Protein AF-A0A314ZZ54-F1 (afdb_monomer_lite)

pLDDT: mean 89.17, std 9.45, range [45.16, 98.44]

Structure (mmCIF, N/CA/C/O backbone):
data_AF-A0A314ZZ54-F1
#
_entry.id   AF-A0A314ZZ54-F1
#
loop_
_atom_site.group_PDB
_atom_site.id
_atom_site.type_symbol
_atom_site.label_atom_id
_atom_site.label_alt_id
_atom_site.label_comp_id
_atom_site.label_asym_id
_atom_site.label_entity_id
_atom_site.label_seq_id
_atom_site.pdbx_PDB_ins_code
_atom_site.Cartn_x
_atom_site.Cartn_y
_atom_site.Cartn_z
_atom_site.occupancy
_atom_site.B_iso_or_equiv
_atom_site.auth_seq_id
_atom_site.auth_comp_id
_atom_site.auth_asym_id
_atom_site.auth_atom_id
_atom_site.pdbx_PDB_model_num
ATOM 1 N N . MET A 1 1 ? 3.316 25.505 -20.211 1.00 45.16 1 MET A N 1
ATOM 2 C CA . MET A 1 1 ? 3.074 25.703 -18.764 1.00 45.16 1 MET A CA 1
ATOM 3 C C . MET A 1 1 ? 4.401 26.075 -18.128 1.00 45.16 1 MET A C 1
ATOM 5 O O . MET A 1 1 ? 5.350 25.327 -18.315 1.00 45.16 1 MET A O 1
ATOM 9 N N . ASN A 1 2 ? 4.503 27.228 -17.459 1.00 52.69 2 ASN A N 1
ATOM 10 C CA . ASN A 1 2 ? 5.737 27.593 -16.755 1.00 52.69 2 ASN A CA 1
ATOM 11 C C . ASN A 1 2 ? 5.942 26.647 -15.561 1.00 52.69 2 ASN A C 1
ATOM 13 O O . ASN A 1 2 ? 4.984 26.438 -14.810 1.00 52.69 2 ASN A O 1
ATOM 17 N N . PRO A 1 3 ? 7.141 26.066 -15.374 1.00 64.75 3 PRO A N 1
ATOM 18 C CA . PRO A 1 3 ? 7.405 25.214 -14.225 1.00 64.75 3 PRO A CA 1
ATOM 19 C C . PRO A 1 3 ? 7.271 26.049 -12.951 1.00 64.75 3 PRO A C 1
ATOM 21 O O . PRO A 1 3 ? 7.907 27.094 -12.805 1.00 64.75 3 PRO A O 1
ATOM 24 N N . LYS A 1 4 ? 6.405 25.608 -12.035 1.00 80.44 4 LYS A N 1
ATOM 25 C CA . LYS A 1 4 ? 6.259 26.235 -10.722 1.00 80.44 4 LYS A CA 1
ATOM 26 C C . LYS A 1 4 ? 7.568 26.033 -9.960 1.00 80.44 4 LYS A C 1
ATOM 28 O O . LYS A 1 4 ? 7.955 24.901 -9.693 1.00 80.44 4 LYS A O 1
ATOM 33 N N . ILE A 1 5 ? 8.240 27.131 -9.631 1.00 90.94 5 ILE A N 1
ATOM 34 C CA . ILE A 1 5 ? 9.466 27.112 -8.834 1.00 90.94 5 ILE A CA 1
ATOM 35 C C . ILE A 1 5 ? 9.080 26.970 -7.356 1.00 90.94 5 ILE A C 1
ATOM 37 O O . ILE A 1 5 ? 8.255 27.737 -6.855 1.00 90.94 5 ILE A O 1
ATOM 41 N N . ASN A 1 6 ? 9.650 25.983 -6.668 1.00 93.94 6 ASN A N 1
ATOM 42 C CA . ASN A 1 6 ? 9.449 25.749 -5.238 1.00 93.94 6 ASN A CA 1
ATOM 43 C C . ASN A 1 6 ? 10.484 26.508 -4.378 1.00 93.94 6 ASN A C 1
ATOM 45 O O . ASN A 1 6 ? 11.361 27.219 -4.878 1.00 93.94 6 ASN A O 1
ATOM 49 N N . ARG A 1 7 ? 10.373 26.371 -3.052 1.00 95.19 7 ARG A N 1
ATOM 50 C CA . ARG A 1 7 ? 11.155 27.142 -2.067 1.00 95.19 7 ARG A CA 1
ATOM 51 C C . ARG A 1 7 ? 12.658 26.870 -2.136 1.00 95.19 7 ARG A C 1
ATOM 53 O O . ARG A 1 7 ? 13.437 27.754 -1.789 1.00 95.19 7 ARG A O 1
ATOM 60 N N . LEU A 1 8 ? 13.071 25.712 -2.660 1.00 96.25 8 LEU A N 1
ATOM 61 C CA . LEU A 1 8 ? 14.483 25.336 -2.765 1.00 96.25 8 LEU A CA 1
ATOM 62 C C . LEU A 1 8 ? 15.292 26.247 -3.701 1.00 96.25 8 LEU A C 1
ATOM 64 O O . LEU A 1 8 ? 16.517 26.239 -3.645 1.00 96.25 8 LEU A O 1
ATOM 68 N N . ALA A 1 9 ? 14.644 27.064 -4.540 1.00 94.88 9 ALA A N 1
ATOM 69 C CA . ALA A 1 9 ? 15.335 28.055 -5.371 1.00 94.88 9 ALA A CA 1
ATOM 70 C C . ALA A 1 9 ? 16.137 29.089 -4.560 1.00 94.88 9 ALA A C 1
ATOM 72 O O . ALA A 1 9 ? 17.078 29.676 -5.092 1.00 94.88 9 ALA A O 1
ATOM 73 N N . ARG A 1 10 ? 15.762 29.316 -3.294 1.00 94.44 10 ARG A N 1
ATOM 74 C CA . ARG A 1 10 ? 16.404 30.286 -2.391 1.00 94.44 10 ARG A CA 1
ATOM 75 C C . ARG A 1 10 ? 17.535 29.685 -1.554 1.00 94.44 10 ARG A C 1
ATOM 77 O O . ARG A 1 10 ? 18.193 30.415 -0.824 1.00 94.44 10 ARG A O 1
ATOM 84 N N . GLU A 1 11 ? 17.761 28.380 -1.657 1.00 96.25 11 GLU A N 1
ATOM 85 C CA . GLU A 1 11 ? 18.795 27.692 -0.890 1.00 96.25 11 GLU A CA 1
ATOM 86 C C . GLU A 1 11 ? 20.191 27.936 -1.468 1.00 96.25 11 GLU A C 1
ATOM 88 O O . GLU A 1 11 ? 20.391 27.991 -2.683 1.00 96.25 11 GLU A O 1
ATOM 93 N N . ASN A 1 12 ? 21.193 28.000 -0.592 1.00 95.00 12 ASN A N 1
ATOM 94 C CA . ASN A 1 12 ? 22.589 28.150 -1.015 1.00 95.00 12 ASN A CA 1
ATOM 95 C C . ASN A 1 12 ? 23.138 26.866 -1.660 1.00 95.00 12 ASN A C 1
ATOM 97 O O . ASN A 1 12 ? 24.009 26.916 -2.532 1.00 95.00 12 ASN A O 1
ATOM 101 N N . SER A 1 13 ? 22.612 25.706 -1.254 1.00 94.75 13 SER A N 1
ATOM 102 C CA . SER A 1 13 ? 23.057 24.402 -1.741 1.00 94.75 13 SER A CA 1
ATOM 103 C C . SER A 1 13 ? 22.756 24.225 -3.238 1.00 94.75 13 SER A C 1
ATOM 105 O O . SER A 1 13 ? 21.587 24.260 -3.638 1.00 94.75 13 SER A O 1
ATOM 107 N N . PRO A 1 14 ? 23.772 23.969 -4.088 1.00 91.75 14 PRO A N 1
ATOM 108 C CA . PRO A 1 14 ? 23.554 23.650 -5.500 1.00 91.75 14 PRO A CA 1
ATOM 109 C C . PRO A 1 14 ? 22.665 22.416 -5.695 1.00 91.75 14 PRO A C 1
ATOM 111 O O . PRO A 1 14 ? 21.830 22.401 -6.595 1.00 91.75 14 PRO A O 1
ATOM 114 N N . TYR A 1 15 ? 22.801 21.420 -4.812 1.00 91.56 15 TYR A N 1
ATOM 115 C CA . TYR A 1 15 ? 21.974 20.213 -4.825 1.00 91.56 15 TYR A CA 1
ATOM 116 C C . TYR A 1 15 ? 20.492 20.547 -4.618 1.00 91.56 15 TYR A C 1
ATOM 118 O O . TYR A 1 15 ? 19.650 20.123 -5.400 1.00 91.56 15 TYR A O 1
ATOM 126 N N . LEU A 1 16 ? 20.162 21.374 -3.620 1.00 94.06 16 LEU A N 1
ATOM 127 C CA . LEU A 1 16 ? 18.769 21.755 -3.360 1.00 94.06 16 LEU A CA 1
ATOM 128 C C . LEU A 1 16 ? 18.185 22.584 -4.512 1.00 94.06 16 LEU A C 1
ATOM 130 O O . LEU A 1 16 ? 17.070 22.314 -4.961 1.00 94.06 16 LEU A O 1
ATOM 134 N N . ARG A 1 17 ? 18.958 23.528 -5.065 1.00 93.81 17 ARG A N 1
ATOM 135 C CA . ARG A 1 17 ? 18.514 24.348 -6.205 1.00 93.81 17 ARG A CA 1
ATOM 136 C C . ARG A 1 17 ? 18.223 23.528 -7.459 1.00 93.81 17 ARG A C 1
ATOM 138 O O . ARG A 1 17 ? 17.294 23.873 -8.189 1.00 93.81 17 ARG A O 1
ATOM 145 N N . GLN A 1 18 ? 18.942 22.428 -7.687 1.00 90.56 18 GLN A N 1
ATOM 146 C CA . GLN A 1 18 ? 18.674 21.511 -8.802 1.00 90.56 18 GLN A CA 1
ATOM 147 C C . GLN A 1 18 ? 17.249 20.926 -8.750 1.00 90.56 18 GLN A C 1
ATOM 149 O O . GLN A 1 18 ? 16.672 20.624 -9.791 1.00 90.56 18 GLN A O 1
ATOM 154 N N . HIS A 1 19 ? 16.649 20.823 -7.561 1.00 91.94 19 HIS A N 1
ATOM 155 C CA . HIS A 1 19 ? 15.286 20.325 -7.355 1.00 91.94 19 HIS A CA 1
ATOM 156 C C . HIS A 1 19 ? 14.221 21.435 -7.306 1.00 91.94 19 HIS A C 1
ATOM 158 O O . HIS A 1 19 ? 13.048 21.151 -7.051 1.00 91.94 19 HIS A O 1
ATOM 164 N N . SER A 1 20 ? 14.590 22.695 -7.555 1.00 93.81 20 SER A N 1
ATOM 165 C CA . SER A 1 20 ? 13.683 23.845 -7.416 1.00 93.81 20 SER A CA 1
ATOM 166 C C . SER A 1 20 ? 12.540 23.887 -8.432 1.00 93.81 20 SER A C 1
ATOM 168 O O . SER A 1 20 ? 11.515 24.509 -8.174 1.00 93.81 20 SER A O 1
ATOM 170 N N . THR A 1 21 ? 12.682 23.212 -9.571 1.00 93.06 21 THR A N 1
ATOM 171 C CA . THR A 1 21 ? 11.664 23.132 -10.632 1.00 93.06 21 THR A CA 1
ATOM 172 C C . THR A 1 21 ? 10.889 21.815 -10.618 1.00 93.06 21 THR A C 1
ATOM 174 O O . THR A 1 21 ? 10.025 21.598 -11.471 1.00 93.06 21 THR A O 1
ATOM 177 N N . ASN A 1 22 ? 11.181 20.925 -9.662 1.00 89.50 22 ASN A N 1
ATOM 178 C CA . ASN A 1 22 ? 10.451 19.674 -9.513 1.00 89.50 22 ASN A CA 1
ATOM 179 C C . ASN A 1 22 ? 8.969 19.950 -9.198 1.00 89.50 22 ASN A C 1
ATOM 181 O O . ASN A 1 22 ? 8.665 20.893 -8.467 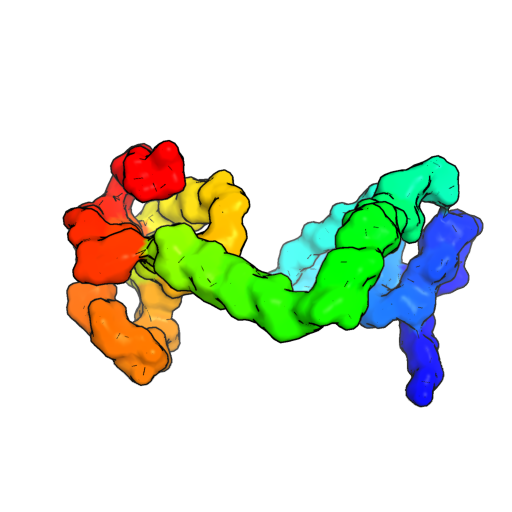1.00 89.50 22 ASN A O 1
ATOM 185 N N . PRO A 1 23 ? 8.043 19.098 -9.679 1.00 89.38 23 PRO A N 1
ATOM 186 C CA . PRO A 1 23 ? 6.604 19.289 -9.471 1.00 89.38 23 PRO A CA 1
ATOM 187 C C . PRO A 1 23 ? 6.176 19.120 -8.005 1.00 89.38 23 PRO A C 1
ATOM 189 O O . PRO A 1 23 ? 5.087 19.544 -7.625 1.00 89.38 23 PRO A O 1
ATOM 192 N N . VAL A 1 24 ? 7.025 18.496 -7.184 1.00 90.81 24 VAL A N 1
ATOM 193 C CA . VAL A 1 24 ? 6.837 18.385 -5.737 1.00 90.81 24 VAL A CA 1
ATOM 194 C C . VAL A 1 24 ? 7.119 19.745 -5.093 1.00 90.81 24 VAL A C 1
ATOM 196 O O . VAL A 1 24 ? 8.161 20.354 -5.342 1.00 90.81 24 VAL A O 1
ATOM 199 N N . ASP A 1 25 ? 6.201 20.208 -4.243 1.00 93.00 25 ASP A N 1
ATOM 200 C CA . ASP A 1 25 ? 6.336 21.463 -3.496 1.00 93.00 25 ASP A CA 1
ATOM 201 C C . ASP A 1 25 ? 7.319 21.303 -2.326 1.00 93.00 25 ASP A C 1
ATOM 203 O O . ASP A 1 25 ? 6.926 21.245 -1.161 1.00 93.00 25 ASP A O 1
ATOM 207 N N . TRP A 1 26 ? 8.606 21.157 -2.645 1.00 95.44 26 TRP A N 1
ATOM 208 C CA . TRP A 1 26 ? 9.650 20.926 -1.655 1.00 95.44 26 TRP A CA 1
ATOM 209 C C . TRP A 1 26 ? 9.823 22.113 -0.701 1.00 95.44 26 TRP A C 1
ATOM 211 O O . TRP A 1 26 ? 9.824 23.282 -1.103 1.00 95.44 26 TRP A O 1
ATOM 221 N N . TYR A 1 27 ? 10.036 21.769 0.567 1.00 96.19 27 TYR A N 1
ATOM 222 C CA . TYR A 1 27 ? 10.504 22.663 1.618 1.00 96.19 27 TYR A CA 1
ATOM 223 C C . TYR A 1 27 ? 11.950 22.295 1.978 1.00 96.19 27 TYR A C 1
ATOM 225 O O . TYR A 1 27 ? 12.278 21.103 1.977 1.00 96.19 27 TYR A O 1
ATOM 233 N N . PRO A 1 28 ? 12.816 23.274 2.298 1.00 96.25 28 PRO A N 1
ATOM 234 C CA . PRO A 1 28 ? 14.054 22.977 3.006 1.00 96.25 28 PRO A CA 1
ATOM 235 C C . PRO A 1 28 ? 13.735 22.463 4.417 1.00 96.25 28 PRO A C 1
ATOM 237 O O . PRO A 1 28 ? 12.598 22.546 4.886 1.00 96.25 28 PRO A O 1
ATOM 240 N N . TRP A 1 29 ? 14.742 21.939 5.111 1.00 96.50 29 TRP A N 1
ATOM 241 C CA . TRP A 1 29 ? 14.585 21.585 6.518 1.00 96.50 29 TRP A CA 1
ATOM 242 C C . TRP A 1 29 ? 14.349 22.853 7.350 1.00 96.50 29 TRP A C 1
ATOM 244 O O . TRP A 1 29 ? 15.264 23.654 7.531 1.00 96.50 29 TRP A O 1
ATOM 254 N N . SER A 1 30 ? 13.121 23.053 7.828 1.00 95.50 30 SER A N 1
ATOM 255 C CA . SER A 1 30 ? 12.727 24.252 8.571 1.00 95.50 30 SER A CA 1
ATOM 256 C C . SER A 1 30 ? 11.524 23.997 9.477 1.00 95.50 30 SER A C 1
ATOM 258 O O . SER A 1 30 ? 10.726 23.093 9.226 1.00 95.50 30 SER A O 1
ATOM 260 N N . GLU A 1 31 ? 11.355 24.833 10.504 1.00 96.88 31 GLU A N 1
ATOM 261 C CA . GLU A 1 31 ? 10.158 24.821 11.360 1.00 96.88 31 GLU A CA 1
ATOM 262 C C . GLU A 1 31 ? 8.875 25.045 10.546 1.00 96.88 31 GLU A C 1
ATOM 264 O O . GLU A 1 31 ? 7.881 24.357 10.764 1.00 96.88 31 GLU A O 1
ATOM 269 N N . GLU A 1 32 ? 8.921 25.908 9.521 1.00 95.88 32 GLU A N 1
ATOM 270 C CA . GLU A 1 32 ? 7.790 26.163 8.618 1.00 95.88 32 GLU A CA 1
ATOM 271 C C . GLU A 1 32 ? 7.261 24.868 7.975 1.00 95.88 32 GLU A C 1
ATOM 273 O O . GLU A 1 32 ? 6.045 24.683 7.860 1.00 95.88 32 GLU A O 1
ATOM 278 N N . ALA A 1 33 ? 8.153 23.955 7.575 1.00 96.06 33 ALA A N 1
ATOM 279 C CA . ALA A 1 33 ? 7.768 22.681 6.971 1.00 96.06 33 ALA A CA 1
ATOM 280 C C . ALA A 1 33 ? 6.973 21.805 7.957 1.00 96.06 33 ALA A C 1
ATOM 282 O O . ALA A 1 33 ? 5.942 21.230 7.592 1.00 96.06 33 ALA A O 1
ATOM 283 N N . PHE A 1 34 ? 7.413 21.747 9.216 1.00 97.31 34 PHE A N 1
ATOM 284 C CA . PHE A 1 34 ? 6.747 20.982 10.272 1.00 97.31 34 PHE A CA 1
ATOM 285 C C . PHE A 1 34 ? 5.426 21.619 10.704 1.00 97.31 34 PHE A C 1
ATOM 287 O O . PHE A 1 34 ? 4.431 20.914 10.878 1.00 97.31 34 PHE A O 1
ATOM 294 N N . GLU A 1 35 ? 5.361 22.946 10.804 1.00 97.62 35 GLU A N 1
ATOM 295 C CA . GLU A 1 35 ? 4.104 23.642 11.075 1.00 97.62 35 GLU A CA 1
ATOM 296 C C . GLU A 1 35 ? 3.069 23.406 9.975 1.00 97.62 35 GLU A C 1
ATOM 298 O O . GLU A 1 35 ? 1.890 23.204 10.262 1.00 97.62 35 GLU A O 1
ATOM 303 N N . GLN A 1 36 ? 3.485 23.427 8.705 1.00 95.50 36 GLN A N 1
ATOM 304 C CA . GLN A 1 36 ? 2.600 23.136 7.576 1.00 95.50 36 GLN A CA 1
ATOM 305 C C . GLN A 1 36 ? 2.063 21.705 7.632 1.00 95.50 36 GLN A C 1
ATOM 307 O O . GLN A 1 36 ? 0.869 21.501 7.407 1.00 95.50 36 GLN A O 1
ATOM 312 N N . ALA A 1 37 ? 2.916 20.732 7.957 1.00 96.50 37 ALA A N 1
ATOM 313 C CA . ALA A 1 37 ? 2.514 19.341 8.132 1.00 96.50 37 ALA A CA 1
ATOM 314 C C . ALA A 1 37 ? 1.481 19.189 9.263 1.00 96.50 37 ALA A C 1
ATOM 316 O O . ALA A 1 37 ? 0.424 18.593 9.047 1.00 96.50 37 ALA A O 1
ATOM 317 N N . THR A 1 38 ? 1.722 19.823 10.417 1.00 97.06 38 THR A N 1
ATOM 318 C CA . THR A 1 38 ? 0.791 19.845 11.557 1.00 97.06 38 THR A CA 1
ATOM 319 C C . THR A 1 38 ? -0.534 20.516 11.196 1.00 97.06 38 THR A C 1
ATOM 321 O O . THR A 1 38 ? -1.591 19.921 11.391 1.00 97.06 38 THR A O 1
ATOM 324 N N . ARG A 1 39 ? -0.502 21.718 10.598 1.00 97.38 39 ARG A N 1
ATOM 325 C CA . ARG A 1 39 ? -1.710 22.460 10.184 1.00 97.38 39 ARG A CA 1
ATOM 326 C C . ARG A 1 39 ? -2.571 21.669 9.202 1.00 97.38 39 ARG A C 1
ATOM 328 O O . ARG A 1 39 ? -3.793 21.735 9.272 1.00 97.38 39 ARG A O 1
ATOM 335 N N . LYS A 1 40 ? -1.944 20.939 8.277 1.00 95.12 40 LYS A N 1
ATOM 336 C CA . LYS A 1 40 ? -2.647 20.130 7.271 1.00 95.12 40 LYS A CA 1
ATOM 337 C C . LYS A 1 40 ? -2.978 18.717 7.750 1.00 95.12 40 LYS A C 1
ATOM 339 O O . LYS A 1 40 ? -3.664 18.001 7.027 1.00 95.12 40 LYS A O 1
ATOM 344 N N . ASN A 1 41 ? -2.507 18.321 8.933 1.00 96.31 41 ASN A N 1
ATOM 345 C CA . ASN A 1 41 ? -2.591 16.956 9.445 1.00 96.31 41 ASN A CA 1
ATOM 346 C C . ASN A 1 41 ? -2.075 15.914 8.428 1.00 96.31 41 ASN A C 1
ATOM 348 O O . ASN A 1 41 ? -2.732 14.911 8.141 1.00 96.31 41 ASN A O 1
ATOM 352 N N . LEU A 1 42 ? -0.906 16.188 7.838 1.00 93.19 42 LEU A N 1
ATOM 353 C CA . LEU A 1 42 ? -0.238 15.324 6.861 1.00 93.19 42 LEU A CA 1
ATOM 354 C C . LEU A 1 42 ? 1.139 14.886 7.385 1.00 93.19 42 LEU A C 1
ATOM 356 O O . LEU A 1 42 ? 1.799 15.661 8.076 1.00 93.19 42 LEU A O 1
ATOM 360 N N . PRO A 1 43 ? 1.610 13.671 7.050 1.00 93.00 43 PRO A N 1
ATOM 361 C CA . PRO A 1 43 ? 2.958 13.236 7.406 1.00 93.00 43 PRO A CA 1
ATOM 362 C C . PRO A 1 43 ? 4.033 14.022 6.639 1.00 93.00 43 PRO A C 1
ATOM 364 O O . PRO A 1 43 ? 3.808 14.481 5.518 1.00 93.00 43 PRO A O 1
ATOM 367 N N . VAL A 1 44 ? 5.233 14.116 7.219 1.00 95.06 44 VAL A N 1
ATOM 368 C CA . VAL A 1 44 ? 6.418 14.676 6.550 1.00 95.06 44 VAL A CA 1
ATOM 369 C C . VAL A 1 44 ? 7.134 13.577 5.770 1.00 95.06 44 VAL A C 1
ATOM 371 O O . VAL A 1 44 ? 7.552 12.572 6.343 1.00 95.06 44 VAL A O 1
ATOM 374 N N . PHE A 1 45 ? 7.316 13.787 4.466 1.00 96.06 45 PHE A N 1
ATOM 375 C CA . PHE A 1 45 ? 8.209 12.970 3.648 1.00 96.06 45 PHE A CA 1
ATOM 376 C C . PHE A 1 45 ? 9.599 13.616 3.607 1.00 96.06 45 PHE A C 1
ATOM 378 O O . PHE A 1 45 ? 9.792 14.644 2.957 1.00 96.06 45 PHE A O 1
ATOM 385 N N . LEU A 1 46 ? 10.564 13.020 4.309 1.00 95.69 46 LEU A N 1
ATOM 386 C CA . LEU A 1 46 ? 11.942 13.506 4.360 1.00 95.69 46 LEU A CA 1
ATOM 387 C C . LEU A 1 46 ? 12.804 12.810 3.301 1.00 95.69 46 LEU A C 1
ATOM 389 O O . LEU A 1 46 ? 12.977 11.595 3.337 1.00 95.69 46 LEU A O 1
ATOM 393 N N . SER A 1 47 ? 13.386 13.595 2.393 1.00 92.88 47 SER A N 1
ATOM 394 C CA . SER A 1 47 ? 14.327 13.122 1.373 1.00 92.88 47 SER A CA 1
ATOM 395 C C . SER A 1 47 ? 15.701 13.746 1.600 1.00 92.88 47 SER A C 1
ATOM 397 O O . SER A 1 47 ? 15.848 14.963 1.514 1.00 92.88 47 SER A O 1
ATOM 399 N N . ILE A 1 48 ? 16.711 12.916 1.864 1.00 93.06 48 ILE A N 1
ATOM 400 C CA . ILE A 1 48 ? 18.088 13.348 2.137 1.00 93.06 48 ILE A CA 1
ATOM 401 C C . ILE A 1 48 ? 18.984 12.913 0.979 1.00 93.06 48 ILE A C 1
ATOM 403 O O . ILE A 1 48 ? 18.926 11.768 0.536 1.00 93.06 48 ILE A O 1
ATOM 407 N N . GLY A 1 49 ? 19.835 13.818 0.504 1.00 88.69 49 GLY A N 1
ATOM 408 C CA . GLY A 1 49 ? 20.850 13.511 -0.495 1.00 88.69 49 GLY A CA 1
ATOM 409 C C . GLY A 1 49 ? 21.897 14.612 -0.594 1.00 88.69 49 GLY A C 1
ATOM 410 O O . GLY A 1 49 ? 21.851 15.601 0.137 1.00 88.69 49 GLY A O 1
ATOM 411 N N . TYR A 1 50 ? 22.863 14.418 -1.483 1.00 89.31 50 TYR A N 1
ATOM 412 C CA . TYR A 1 50 ? 23.985 15.331 -1.687 1.00 89.31 50 TYR A CA 1
ATOM 413 C C . TYR A 1 50 ? 24.437 15.309 -3.152 1.00 89.31 50 TYR A C 1
ATOM 415 O O . TYR A 1 50 ? 24.130 14.381 -3.902 1.00 89.31 50 TYR A O 1
ATOM 423 N N . SER A 1 51 ? 25.175 16.337 -3.576 1.00 83.75 51 SER A N 1
ATOM 424 C CA . SER A 1 51 ? 25.495 16.585 -4.992 1.00 83.75 51 SER A CA 1
ATOM 425 C C . SER A 1 51 ? 26.233 15.438 -5.685 1.00 83.75 51 SER A C 1
ATOM 427 O O . SER A 1 51 ? 25.976 15.192 -6.857 1.00 83.75 51 SER A O 1
ATOM 429 N N . THR A 1 52 ? 27.089 14.698 -4.983 1.00 82.31 52 THR A N 1
ATOM 430 C CA . THR A 1 52 ? 27.874 13.580 -5.542 1.00 82.31 52 THR A CA 1
ATOM 431 C C . THR A 1 52 ? 27.268 12.198 -5.266 1.00 82.31 52 THR A C 1
ATOM 433 O O . THR A 1 52 ? 27.905 11.171 -5.496 1.00 82.31 52 THR A O 1
ATOM 436 N N . CYS A 1 53 ? 26.025 12.135 -4.789 1.00 80.31 53 CYS A N 1
ATOM 437 C CA . CYS A 1 53 ? 25.324 10.881 -4.535 1.00 80.31 53 CYS A CA 1
ATOM 438 C C . CYS A 1 53 ? 24.831 10.248 -5.846 1.00 80.31 53 CYS A C 1
ATOM 440 O O . CYS A 1 53 ? 23.777 10.618 -6.362 1.00 80.31 53 CYS A O 1
ATOM 442 N N . HIS A 1 54 ? 25.541 9.245 -6.368 1.00 72.94 54 HIS A N 1
ATOM 443 C CA . HIS A 1 54 ? 25.123 8.511 -7.574 1.00 72.94 54 HIS A CA 1
ATOM 444 C C . HIS A 1 54 ? 23.677 7.975 -7.472 1.00 72.94 54 HIS A C 1
ATOM 446 O O . HIS A 1 54 ? 22.868 8.113 -8.395 1.00 72.94 54 HIS A O 1
ATOM 452 N N . TRP A 1 55 ? 23.314 7.451 -6.298 1.00 70.44 55 TRP A N 1
ATOM 453 C CA . TRP A 1 55 ? 21.988 6.900 -6.023 1.00 70.44 55 TRP A CA 1
ATOM 454 C C . TRP A 1 55 ? 20.860 7.944 -6.015 1.00 70.44 55 TRP A C 1
ATOM 456 O O . TRP A 1 55 ? 19.721 7.596 -6.320 1.00 70.44 55 TRP A O 1
ATOM 466 N N . CYS A 1 56 ? 21.172 9.204 -5.703 1.00 68.88 56 CYS A N 1
ATOM 467 C CA . CYS A 1 56 ? 20.207 10.298 -5.587 1.00 68.88 56 CYS A CA 1
ATOM 468 C C . CYS A 1 56 ? 19.862 10.922 -6.950 1.00 68.88 56 CYS A C 1
ATOM 470 O O . CYS A 1 56 ? 18.817 11.553 -7.088 1.00 68.88 56 CYS A O 1
ATOM 472 N N . HIS A 1 57 ? 20.716 10.721 -7.962 1.00 66.50 57 HIS A N 1
ATOM 473 C CA . HIS A 1 57 ? 20.580 11.356 -9.277 1.00 66.50 57 HIS A CA 1
ATOM 474 C C . HIS A 1 57 ? 20.143 10.402 -10.392 1.00 66.50 57 HIS A C 1
ATOM 476 O O . HIS A 1 57 ? 19.401 10.817 -11.281 1.00 66.50 57 HIS A O 1
ATOM 482 N N . VAL A 1 58 ? 20.607 9.143 -10.389 1.00 67.06 58 VAL A N 1
ATOM 483 C CA . VAL A 1 58 ? 20.576 8.323 -11.622 1.00 67.06 58 VAL A CA 1
ATOM 484 C C . VAL A 1 58 ? 20.010 6.911 -11.434 1.00 67.06 58 VAL A C 1
ATOM 486 O O . VAL A 1 58 ? 19.480 6.356 -12.396 1.00 67.06 58 VAL A O 1
ATOM 489 N N . ARG A 1 59 ? 20.030 6.346 -10.212 1.00 68.88 59 ARG A N 1
ATOM 490 C CA . ARG A 1 59 ? 19.801 4.906 -9.948 1.00 68.88 59 ARG A CA 1
ATOM 491 C C . ARG A 1 59 ? 18.680 4.280 -10.768 1.00 68.88 59 ARG A C 1
ATOM 493 O O . ARG A 1 59 ? 18.914 3.342 -11.519 1.00 68.88 59 ARG A O 1
ATOM 500 N N . TYR A 1 60 ? 17.445 4.735 -10.569 1.00 69.38 60 TYR A N 1
ATOM 501 C CA . TYR A 1 60 ? 16.286 4.054 -11.146 1.00 69.38 60 TYR A CA 1
ATOM 502 C C . TYR A 1 60 ? 16.236 4.206 -12.661 1.00 69.38 60 TYR A C 1
ATOM 504 O O . TYR A 1 60 ? 15.862 3.271 -13.362 1.00 69.38 60 TYR A O 1
ATOM 512 N N . ARG A 1 61 ? 16.678 5.357 -13.174 1.00 74.31 61 ARG A N 1
ATOM 513 C CA . ARG A 1 61 ? 16.749 5.609 -14.611 1.00 74.31 61 ARG A CA 1
ATOM 514 C C . ARG A 1 61 ? 17.850 4.782 -15.265 1.00 74.31 61 ARG A C 1
ATOM 516 O O . A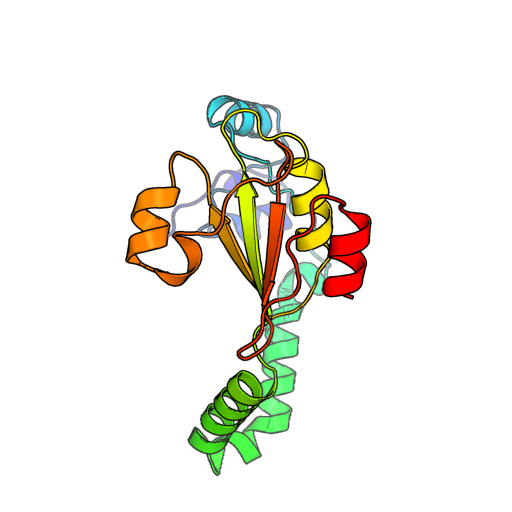RG A 1 61 ? 17.639 4.266 -16.356 1.00 74.31 61 ARG A O 1
ATOM 523 N N . GLU A 1 62 ? 18.994 4.631 -14.608 1.00 77.94 62 GLU A N 1
ATOM 524 C CA . GLU A 1 62 ? 20.104 3.820 -15.101 1.00 77.94 62 GLU A CA 1
ATOM 525 C C . GLU A 1 62 ? 19.794 2.328 -15.022 1.00 77.94 62 GLU A C 1
ATOM 527 O O . GLU A 1 62 ? 19.963 1.637 -16.018 1.00 77.94 62 GLU A O 1
ATOM 532 N N . LEU A 1 63 ? 19.228 1.844 -13.913 1.00 75.12 63 LEU A N 1
ATOM 533 C CA . LEU A 1 63 ? 18.736 0.467 -13.796 1.00 75.12 63 LEU A CA 1
ATOM 534 C C . LEU A 1 63 ? 17.681 0.157 -14.862 1.00 75.12 63 LEU A C 1
ATOM 536 O O . LEU A 1 63 ? 17.771 -0.875 -15.529 1.00 75.12 63 LEU A O 1
ATOM 540 N N . ALA A 1 64 ? 16.718 1.060 -15.070 1.00 75.31 64 ALA A N 1
ATOM 541 C CA . ALA A 1 64 ? 15.727 0.915 -16.130 1.00 75.31 64 ALA A CA 1
ATOM 542 C C . ALA A 1 64 ? 16.393 0.899 -17.510 1.00 75.31 64 ALA A C 1
ATOM 544 O O . ALA A 1 64 ? 16.106 0.017 -18.314 1.00 75.31 64 ALA A O 1
ATOM 545 N N . ARG A 1 65 ? 17.331 1.815 -17.783 1.00 81.38 65 ARG A N 1
ATOM 546 C CA . ARG A 1 65 ? 18.053 1.870 -19.061 1.00 81.38 65 ARG A CA 1
ATOM 547 C C . ARG A 1 65 ? 18.874 0.607 -19.305 1.00 81.38 65 ARG A C 1
ATOM 549 O O . ARG A 1 65 ? 18.839 0.088 -20.416 1.00 81.38 65 ARG A O 1
ATOM 556 N N . THR A 1 66 ? 19.591 0.107 -18.304 1.00 84.88 66 THR A N 1
ATOM 557 C CA . THR A 1 66 ? 20.409 -1.109 -18.395 1.00 84.88 66 THR A CA 1
ATOM 558 C C . THR A 1 66 ? 19.531 -2.323 -18.657 1.00 84.88 66 THR A C 1
ATOM 560 O O . THR A 1 66 ? 19.812 -3.084 -19.577 1.00 84.88 66 THR A O 1
ATOM 563 N N . THR A 1 67 ? 18.416 -2.447 -17.934 1.00 82.44 67 THR A N 1
ATOM 564 C CA . THR A 1 67 ? 17.431 -3.513 -18.156 1.00 82.44 67 THR A CA 1
ATOM 565 C C . THR A 1 67 ? 16.864 -3.440 -19.576 1.00 82.44 67 THR A C 1
ATOM 567 O O . THR A 1 67 ? 16.934 -4.408 -20.329 1.00 82.44 67 THR A O 1
ATOM 570 N N . LEU A 1 68 ? 16.376 -2.270 -19.999 1.00 83.88 68 LEU A N 1
ATOM 571 C CA . LEU A 1 68 ? 15.815 -2.076 -21.338 1.00 83.88 68 LEU A CA 1
ATOM 572 C C . LEU A 1 68 ? 16.852 -2.284 -22.450 1.00 83.88 68 LEU A C 1
ATOM 574 O O . LEU A 1 68 ? 16.503 -2.801 -23.503 1.00 83.88 68 LEU A O 1
ATOM 578 N N . SER A 1 69 ? 18.118 -1.927 -22.227 1.00 86.81 69 SER A N 1
ATOM 579 C CA . SER A 1 69 ? 19.198 -2.154 -23.199 1.00 86.81 69 SER A CA 1
ATOM 580 C C . SER A 1 69 ? 19.533 -3.640 -23.325 1.00 86.81 69 SER A C 1
ATOM 582 O O . SER A 1 69 ? 19.661 -4.137 -24.440 1.00 86.81 69 SER A O 1
ATOM 584 N N . ALA A 1 70 ? 19.617 -4.363 -22.203 1.00 90.19 70 ALA A N 1
ATOM 585 C CA . ALA A 1 70 ? 19.914 -5.794 -22.189 1.00 90.19 70 ALA A CA 1
ATOM 586 C C . ALA A 1 70 ? 18.829 -6.619 -22.904 1.00 90.19 70 ALA A C 1
ATOM 588 O O . ALA A 1 70 ? 19.142 -7.547 -23.648 1.00 90.19 70 ALA A O 1
ATOM 589 N N . PHE A 1 71 ? 17.556 -6.250 -22.730 1.00 85.50 71 PHE A N 1
ATOM 590 C CA . PHE A 1 71 ? 16.423 -6.960 -23.333 1.00 85.50 71 PHE A CA 1
ATOM 591 C C . PHE A 1 71 ? 15.887 -6.310 -24.617 1.00 85.50 71 PHE A C 1
ATOM 593 O O . PHE A 1 71 ? 14.998 -6.870 -25.257 1.00 85.50 71 PHE A O 1
ATOM 600 N N . GLY A 1 72 ? 16.433 -5.168 -25.044 1.00 84.25 72 GLY A N 1
ATOM 601 C CA . GLY A 1 72 ? 15.890 -4.348 -26.132 1.00 84.25 72 GLY A CA 1
ATOM 602 C C . GLY A 1 72 ? 15.770 -5.082 -27.466 1.00 84.25 72 GLY A C 1
ATOM 603 O O . GLY A 1 72 ? 14.753 -4.969 -28.147 1.00 84.25 72 GLY A O 1
ATOM 604 N N . GLY A 1 73 ? 16.762 -5.906 -27.815 1.00 86.81 73 GLY A N 1
ATOM 605 C CA . GLY A 1 73 ? 16.717 -6.715 -29.036 1.00 86.81 73 GLY A CA 1
ATOM 606 C C . GLY A 1 73 ? 15.633 -7.798 -29.013 1.00 86.81 73 GLY A C 1
ATOM 607 O O . GLY A 1 73 ? 15.086 -8.141 -30.056 1.00 86.81 73 GLY A O 1
ATOM 608 N N . MET A 1 74 ? 15.297 -8.331 -27.837 1.00 84.12 74 MET A N 1
ATOM 609 C CA . MET A 1 74 ? 14.242 -9.336 -27.685 1.00 84.12 74 MET A CA 1
ATOM 610 C C . MET A 1 74 ? 12.856 -8.664 -27.602 1.00 84.12 74 MET A C 1
ATOM 612 O O . MET A 1 74 ? 11.932 -9.119 -28.274 1.00 84.12 74 MET A O 1
ATOM 616 N N . LEU A 1 75 ? 12.756 -7.511 -26.925 1.00 80.88 75 LEU A N 1
ATOM 617 C CA . LEU A 1 75 ? 11.574 -6.637 -26.901 1.00 80.88 75 LEU A CA 1
ATOM 618 C C . LEU A 1 75 ? 11.140 -6.203 -28.304 1.00 80.88 75 LEU A C 1
ATOM 620 O O . LEU A 1 75 ? 9.964 -6.305 -28.626 1.00 80.88 75 LEU A O 1
ATOM 624 N N . GLN A 1 76 ? 12.074 -5.773 -29.156 1.00 83.88 76 GLN A N 1
ATOM 625 C CA . GLN A 1 76 ? 11.771 -5.345 -30.531 1.00 83.88 76 GLN A CA 1
ATOM 626 C C . GLN A 1 76 ? 11.220 -6.477 -31.409 1.00 83.88 76 GLN A C 1
ATOM 628 O O . GLN A 1 76 ? 10.405 -6.231 -32.292 1.00 83.88 76 GLN A O 1
ATOM 633 N N . ARG A 1 77 ? 11.644 -7.725 -31.173 1.00 89.62 77 ARG A N 1
ATOM 634 C CA . ARG A 1 77 ? 11.206 -8.877 -31.976 1.00 89.62 77 ARG A CA 1
ATOM 635 C C . ARG A 1 77 ? 9.790 -9.337 -31.650 1.00 89.62 77 ARG A C 1
ATOM 637 O O . ARG A 1 77 ? 9.133 -9.895 -32.520 1.00 89.62 77 ARG A O 1
ATOM 644 N N . SER A 1 78 ? 9.333 -9.143 -30.413 1.00 88.81 78 SER A N 1
ATOM 645 C CA . SER A 1 78 ? 7.971 -9.505 -30.016 1.00 88.81 78 SER A CA 1
ATOM 646 C C . SER A 1 78 ? 7.470 -8.650 -28.845 1.00 88.81 78 SER A C 1
ATOM 648 O O . SER A 1 78 ? 7.378 -9.138 -27.717 1.00 88.81 78 SER A O 1
ATOM 650 N N . PRO A 1 79 ? 7.130 -7.368 -29.077 1.00 83.62 79 PRO A N 1
ATOM 651 C CA . PRO A 1 79 ? 6.686 -6.479 -28.004 1.00 83.62 79 PRO A CA 1
ATOM 652 C C . PRO A 1 79 ? 5.462 -7.000 -27.223 1.00 83.62 79 PRO A C 1
ATOM 654 O O . PRO A 1 79 ? 5.506 -6.988 -25.991 1.00 83.62 79 PRO A O 1
ATOM 657 N N . PRO A 1 80 ? 4.401 -7.533 -27.872 1.00 87.88 80 PRO A N 1
ATOM 658 C CA . PRO A 1 80 ? 3.227 -8.031 -27.153 1.00 87.88 80 PRO A CA 1
ATOM 659 C C . PRO A 1 80 ? 3.512 -9.240 -26.254 1.00 87.88 80 PRO A C 1
ATOM 661 O O . PRO A 1 80 ? 2.840 -9.402 -25.239 1.00 87.88 80 PRO A O 1
ATOM 664 N N . ALA A 1 81 ? 4.507 -10.076 -26.581 1.00 85.50 81 ALA A N 1
ATOM 665 C CA . ALA A 1 81 ? 4.810 -11.278 -25.799 1.00 85.50 81 ALA A CA 1
ATOM 666 C C . ALA A 1 81 ? 5.195 -10.954 -24.350 1.00 85.50 81 ALA A C 1
ATOM 668 O O . ALA A 1 81 ? 4.842 -11.699 -23.444 1.00 85.50 81 ALA A O 1
ATOM 669 N N . TYR A 1 82 ? 5.851 -9.818 -24.109 1.00 83.94 82 TYR A N 1
ATOM 670 C CA . TYR A 1 82 ? 6.211 -9.387 -22.758 1.00 83.94 82 TYR A CA 1
ATOM 671 C C . TYR A 1 82 ? 5.020 -8.880 -21.962 1.00 83.94 82 TYR A C 1
ATOM 673 O O . TYR A 1 82 ? 4.935 -9.146 -20.766 1.00 83.94 82 TYR A O 1
ATOM 681 N N . SER A 1 83 ? 4.090 -8.184 -22.618 1.00 81.62 83 SER A N 1
ATOM 682 C CA . SER A 1 83 ? 2.823 -7.801 -21.999 1.00 81.62 83 SER A CA 1
ATOM 683 C C . SER A 1 83 ? 2.025 -9.045 -21.622 1.00 81.62 83 SER A C 1
ATOM 685 O O . SER A 1 83 ? 1.604 -9.156 -20.476 1.00 81.62 83 SER A O 1
ATOM 687 N N . TYR A 1 84 ? 1.913 -10.019 -22.530 1.00 87.00 84 TYR A N 1
ATOM 688 C CA . TYR A 1 84 ? 1.251 -11.290 -22.241 1.00 87.00 84 TYR A CA 1
ATOM 689 C C . TYR A 1 84 ? 1.966 -12.101 -21.160 1.00 87.00 84 TYR A C 1
ATOM 691 O O . TYR A 1 84 ? 1.296 -12.709 -20.336 1.00 87.00 84 TYR A O 1
ATOM 699 N N . MET A 1 85 ? 3.298 -12.079 -21.105 1.00 86.12 85 MET A N 1
ATOM 700 C CA . MET A 1 85 ? 4.064 -12.739 -20.046 1.00 86.12 85 MET A CA 1
ATOM 701 C C . MET A 1 85 ? 3.841 -12.072 -18.685 1.00 86.12 85 MET A C 1
ATOM 703 O O . MET A 1 85 ? 3.674 -12.774 -17.694 1.00 86.12 85 MET A O 1
ATOM 707 N N . LEU A 1 86 ? 3.782 -10.736 -18.625 1.00 81.25 86 LEU A N 1
ATOM 708 C CA . LEU A 1 86 ? 3.400 -10.024 -17.402 1.00 81.25 86 LEU A CA 1
ATOM 709 C C . LEU A 1 86 ? 1.967 -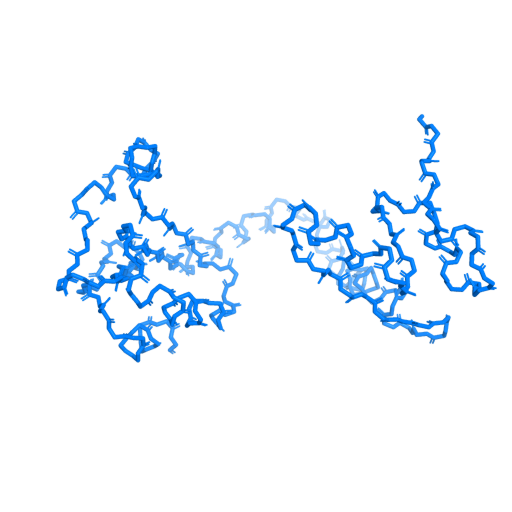10.362 -16.990 1.00 81.25 86 LEU A C 1
ATOM 711 O O . LEU A 1 86 ? 1.727 -10.612 -15.816 1.00 81.25 86 LEU A O 1
ATOM 715 N N . THR A 1 87 ? 1.027 -10.394 -17.936 1.00 80.06 87 THR A N 1
ATOM 716 C CA . THR A 1 87 ? -0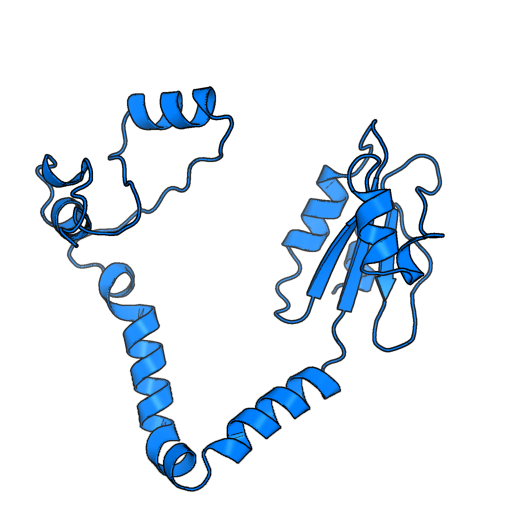.358 -10.801 -17.669 1.00 80.06 87 THR A CA 1
ATOM 717 C C . THR A 1 87 ? -0.426 -12.242 -17.170 1.00 80.06 87 THR A C 1
ATOM 719 O O . THR A 1 87 ? -1.104 -12.501 -16.184 1.00 80.06 87 THR A O 1
ATOM 722 N N . GLY A 1 88 ? 0.315 -13.164 -17.788 1.00 82.81 88 GLY A N 1
ATOM 723 C CA . GLY A 1 88 ? 0.425 -14.552 -17.347 1.00 82.81 88 GLY A CA 1
ATOM 724 C C . GLY A 1 88 ? 0.994 -14.652 -15.936 1.00 82.81 88 GLY A C 1
ATOM 725 O O . GLY A 1 88 ? 0.393 -15.296 -15.090 1.00 82.81 88 GLY A O 1
ATOM 726 N N . LEU A 1 89 ? 2.077 -13.928 -15.638 1.00 81.12 89 LEU A N 1
ATOM 727 C CA . LEU A 1 89 ? 2.643 -13.852 -14.290 1.00 81.12 89 LEU A CA 1
ATOM 728 C C . LEU A 1 89 ? 1.646 -13.276 -13.274 1.00 81.12 89 LEU A C 1
ATOM 730 O O . LEU A 1 89 ? 1.584 -13.751 -12.148 1.00 81.12 89 LEU A O 1
ATOM 734 N N . MET A 1 90 ? 0.874 -12.254 -13.650 1.00 72.88 90 MET A N 1
ATOM 735 C CA . MET A 1 90 ? -0.161 -11.678 -12.785 1.00 72.88 90 MET A CA 1
ATOM 736 C C . MET A 1 90 ? -1.310 -12.656 -12.513 1.00 72.88 90 MET A C 1
ATOM 738 O O . MET A 1 90 ? -1.881 -12.607 -11.429 1.00 72.88 90 MET A O 1
ATOM 742 N N . LEU A 1 91 ? -1.653 -13.514 -13.478 1.00 74.75 91 LEU A N 1
ATOM 743 C CA . LEU A 1 91 ? -2.680 -14.547 -13.323 1.00 74.75 91 LEU A CA 1
ATOM 744 C C . LEU A 1 91 ? -2.175 -15.743 -12.503 1.00 74.75 91 LEU A C 1
ATOM 746 O O . LEU A 1 91 ? -2.888 -16.202 -11.619 1.00 74.75 91 LEU A O 1
ATOM 750 N N . GLU A 1 92 ? -0.953 -16.210 -12.767 1.00 78.25 92 GLU A N 1
ATOM 751 C CA . GLU A 1 92 ? -0.315 -17.339 -12.071 1.00 78.25 92 GLU A CA 1
ATOM 752 C C . GLU A 1 92 ? -0.015 -17.036 -10.608 1.00 78.25 92 GLU A C 1
ATOM 754 O O . GLU A 1 92 ? -0.164 -17.884 -9.738 1.00 78.25 92 GLU A O 1
ATOM 759 N N . ALA A 1 93 ? 0.425 -15.818 -10.311 1.00 73.69 93 ALA A N 1
ATOM 760 C CA . ALA A 1 93 ? 0.930 -15.501 -8.986 1.00 73.69 93 ALA A CA 1
ATOM 761 C C . ALA A 1 93 ? -0.174 -15.194 -7.952 1.00 73.69 93 ALA A C 1
ATOM 763 O O . ALA A 1 93 ? 0.143 -14.694 -6.878 1.00 73.69 93 ALA A O 1
ATOM 764 N N . GLU A 1 94 ? -1.440 -15.495 -8.283 1.00 76.50 94 GLU A N 1
ATOM 765 C CA . GLU A 1 94 ? -2.636 -15.422 -7.431 1.00 76.50 94 GLU A CA 1
ATOM 766 C C . GLU A 1 94 ? -2.596 -14.290 -6.392 1.00 76.50 94 GLU A C 1
ATOM 768 O O . GLU A 1 94 ? -2.157 -14.468 -5.253 1.00 76.50 94 GLU A O 1
ATOM 773 N N . ALA A 1 95 ? -3.093 -13.108 -6.774 1.00 79.62 95 ALA A N 1
ATOM 774 C CA . ALA A 1 95 ? -3.096 -11.943 -5.894 1.00 79.62 95 ALA A CA 1
ATOM 775 C C . ALA A 1 95 ? -3.654 -12.281 -4.501 1.00 79.62 95 ALA A C 1
ATOM 777 O O . ALA A 1 95 ? -4.766 -12.796 -4.359 1.00 79.62 95 ALA A O 1
ATOM 778 N N . THR A 1 96 ? -2.886 -11.952 -3.462 1.00 88.19 96 THR A N 1
ATOM 779 C CA . THR A 1 96 ? -3.348 -12.100 -2.082 1.00 88.19 96 THR A CA 1
ATOM 780 C C . THR A 1 96 ? -4.232 -10.908 -1.752 1.00 88.19 96 THR A C 1
ATOM 782 O O . THR A 1 96 ? -3.777 -9.764 -1.695 1.00 88.19 96 THR A O 1
ATOM 785 N N . LEU A 1 97 ? -5.514 -11.162 -1.538 1.00 91.31 97 LEU A N 1
ATOM 786 C CA . LEU A 1 97 ? -6.454 -10.151 -1.087 1.00 91.31 97 LEU A CA 1
ATOM 787 C C . LEU A 1 97 ? -6.473 -10.129 0.440 1.00 91.31 97 LEU A C 1
ATOM 789 O O . LEU A 1 97 ? -6.735 -11.145 1.080 1.00 91.31 97 LEU A O 1
ATOM 793 N N . VAL A 1 98 ? -6.246 -8.954 1.018 1.00 95.00 98 VAL A N 1
ATOM 794 C CA . VAL A 1 98 ? -6.356 -8.716 2.457 1.00 95.00 98 VAL A CA 1
AT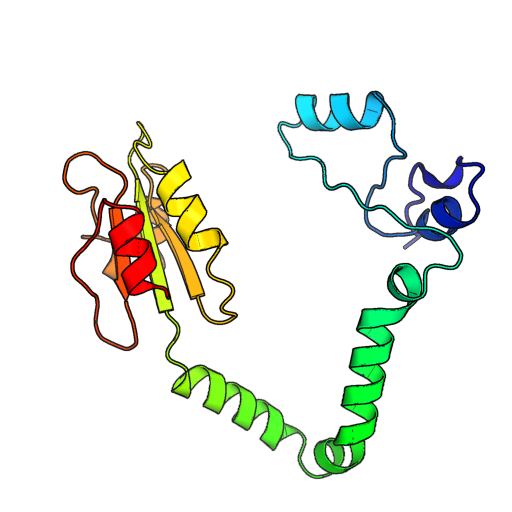OM 795 C C . VAL A 1 98 ? -7.446 -7.682 2.694 1.00 95.00 98 VAL A C 1
ATOM 797 O O . VAL A 1 98 ? -7.314 -6.524 2.294 1.00 95.00 98 VAL A O 1
ATOM 800 N N . VAL A 1 99 ? -8.521 -8.083 3.368 1.00 97.06 99 VAL A N 1
ATOM 801 C CA . VAL A 1 99 ? -9.576 -7.171 3.820 1.00 97.06 99 VAL A CA 1
ATOM 802 C C . VAL A 1 99 ? -9.415 -6.955 5.316 1.00 97.06 99 VAL A C 1
ATOM 804 O O . VAL A 1 99 ? -9.629 -7.867 6.112 1.00 97.06 99 VAL A O 1
ATOM 807 N N . ILE A 1 100 ? -9.040 -5.739 5.703 1.00 97.88 100 ILE A N 1
ATOM 808 C CA . ILE A 1 100 ? -9.010 -5.315 7.102 1.00 97.88 100 ILE A CA 1
ATOM 809 C C . ILE A 1 100 ? -10.356 -4.682 7.428 1.00 97.88 100 ILE A C 1
ATOM 811 O O . ILE A 1 100 ? -10.720 -3.649 6.860 1.00 97.88 100 ILE A O 1
ATOM 815 N N . VAL A 1 101 ? -11.090 -5.297 8.348 1.00 98.00 101 VAL A N 1
ATOM 816 C CA . VAL A 1 101 ? -12.387 -4.819 8.827 1.00 98.00 101 VAL A CA 1
ATOM 817 C C . VAL A 1 101 ? -12.220 -4.259 10.230 1.00 98.00 101 VAL A C 1
ATOM 819 O O . VAL A 1 101 ? -11.692 -4.927 11.117 1.00 98.00 101 VAL A O 1
ATOM 822 N N . THR A 1 102 ? -12.654 -3.022 10.435 1.00 97.44 102 THR A N 1
ATOM 823 C CA . THR A 1 102 ? -12.503 -2.308 11.705 1.00 97.44 102 THR A CA 1
ATOM 824 C C . THR A 1 102 ? -13.736 -1.456 11.986 1.00 97.44 102 THR A C 1
ATOM 826 O O . THR A 1 102 ? -14.389 -0.972 11.060 1.00 97.44 102 THR A O 1
ATOM 829 N N . ASP A 1 103 ? -14.070 -1.275 13.256 1.00 94.88 103 ASP A N 1
ATOM 830 C CA . ASP A 1 103 ? -15.184 -0.441 13.702 1.00 94.88 103 ASP A CA 1
ATOM 831 C C . ASP A 1 103 ? -14.724 0.999 14.012 1.00 94.88 103 ASP A C 1
ATOM 833 O O . ASP A 1 103 ? -13.648 1.445 13.599 1.00 94.88 103 ASP A O 1
ATOM 837 N N . SER A 1 104 ? -15.575 1.771 14.691 1.00 91.62 104 SER A N 1
ATOM 838 C CA . SER A 1 104 ? -15.255 3.139 15.114 1.00 91.62 104 SER A CA 1
ATOM 839 C C . SER A 1 104 ? -14.156 3.195 16.181 1.00 91.62 104 SER A C 1
ATOM 841 O O . SER A 1 104 ? -13.388 4.159 16.185 1.00 91.62 104 SER A O 1
ATOM 843 N N . GLU A 1 105 ? -14.058 2.167 17.029 1.00 90.50 105 GLU A N 1
ATOM 844 C CA . GLU A 1 105 ? -13.098 2.074 18.138 1.00 90.50 105 GLU A CA 1
ATOM 845 C C . GLU A 1 105 ? -11.691 1.716 17.645 1.00 90.50 105 GLU A C 1
ATOM 847 O O . GLU A 1 105 ? -10.691 2.083 18.264 1.00 90.50 105 GLU A O 1
ATOM 852 N N . LYS A 1 106 ? -11.596 1.050 16.486 1.00 92.94 106 LYS A N 1
ATOM 853 C CA . LYS A 1 106 ? -10.333 0.722 15.801 1.00 92.94 106 LYS A CA 1
ATOM 854 C C . LYS A 1 106 ? -9.376 -0.114 16.647 1.00 92.94 106 LYS A C 1
ATOM 856 O O . LYS A 1 106 ? -8.153 -0.039 16.481 1.00 92.94 106 LYS A O 1
ATOM 861 N N . ILE A 1 107 ? -9.923 -0.935 17.538 1.00 95.06 107 ILE A N 1
ATOM 862 C CA . ILE A 1 107 ? -9.148 -1.780 18.447 1.00 95.06 107 ILE A CA 1
ATOM 863 C C . ILE A 1 107 ? -8.309 -2.758 17.616 1.00 95.06 107 ILE A C 1
ATOM 865 O O . ILE A 1 107 ? -8.849 -3.505 16.801 1.00 95.06 107 ILE A O 1
ATOM 869 N N . GLY A 1 108 ? -6.984 -2.732 17.781 1.00 93.75 108 GLY A N 1
ATOM 870 C CA . GLY A 1 108 ? -6.049 -3.600 17.052 1.00 93.75 108 GLY A CA 1
ATOM 871 C C . GLY A 1 108 ? -5.712 -3.159 15.619 1.00 93.75 108 GLY A C 1
ATOM 872 O O . GLY A 1 108 ? -4.962 -3.844 14.923 1.00 93.75 108 GLY A O 1
ATOM 873 N N . LEU A 1 109 ? -6.247 -2.029 15.132 1.00 96.69 109 LEU A N 1
ATOM 874 C CA . LEU A 1 109 ? -6.045 -1.611 13.739 1.00 96.69 109 LEU A CA 1
ATOM 875 C C . LEU A 1 109 ? -4.579 -1.303 13.427 1.00 96.69 109 LEU A C 1
ATOM 877 O O . LEU A 1 109 ? -4.090 -1.621 12.343 1.00 96.69 109 LEU A O 1
ATOM 881 N N . LYS A 1 110 ? -3.875 -0.650 14.355 1.00 96.44 110 LYS A N 1
ATOM 882 C CA . LYS A 1 110 ? -2.495 -0.205 14.135 1.00 96.44 110 LYS A CA 1
ATOM 883 C C . LYS A 1 110 ? -1.549 -1.399 14.029 1.00 96.44 110 LYS A C 1
ATOM 885 O O . LYS A 1 110 ? -0.655 -1.394 13.185 1.00 96.44 110 LYS A O 1
ATOM 890 N N . GLU A 1 111 ? -1.771 -2.403 14.862 1.00 96.69 111 GLU A N 1
ATOM 891 C CA . GLU A 1 111 ? -1.028 -3.651 14.934 1.00 96.69 111 GLU A CA 1
ATOM 892 C C . GLU A 1 111 ? -1.222 -4.458 13.648 1.00 96.69 111 GLU A C 1
ATOM 894 O O . GLU A 1 111 ? -0.241 -4.783 12.978 1.00 96.69 111 GLU A O 1
ATOM 899 N N . MET A 1 112 ? -2.477 -4.667 13.234 1.00 96.00 112 MET A N 1
ATOM 900 C CA . MET A 1 112 ? -2.819 -5.384 11.999 1.00 96.00 112 MET A CA 1
ATOM 901 C C . MET A 1 112 ? -2.249 -4.685 10.760 1.00 96.00 112 MET A C 1
ATOM 903 O O . MET A 1 112 ? -1.588 -5.308 9.929 1.00 96.00 112 MET A O 1
ATOM 907 N N . MET A 1 113 ? -2.409 -3.361 10.662 1.00 95.00 113 MET A N 1
ATOM 908 C CA . MET A 1 113 ? -1.811 -2.573 9.578 1.00 95.00 113 MET A CA 1
ATOM 909 C C . MET A 1 113 ? -0.279 -2.613 9.599 1.00 95.00 113 MET A C 1
ATOM 911 O O . MET A 1 113 ? 0.347 -2.486 8.548 1.00 95.00 113 MET A O 1
ATOM 915 N N . GLY A 1 114 ? 0.334 -2.780 10.773 1.00 94.12 114 GLY A N 1
ATOM 916 C CA . GLY A 1 114 ? 1.771 -2.984 10.916 1.00 94.12 114 GLY A CA 1
ATOM 917 C C . GLY A 1 114 ? 2.241 -4.269 10.238 1.00 94.12 114 GLY A C 1
ATOM 918 O O . GLY A 1 114 ? 3.240 -4.233 9.524 1.00 94.12 114 GLY A O 1
ATOM 919 N N . VAL A 1 115 ? 1.501 -5.368 10.399 1.00 94.00 115 VAL A N 1
ATOM 920 C CA . VAL A 1 115 ? 1.790 -6.652 9.736 1.00 94.00 115 VAL A CA 1
ATOM 921 C C . VAL A 1 115 ? 1.612 -6.531 8.224 1.00 94.00 115 VAL A C 1
ATOM 923 O O . VAL A 1 115 ? 2.535 -6.835 7.472 1.00 94.00 115 VAL A O 1
ATOM 926 N N . VAL A 1 116 ? 0.482 -5.977 7.767 1.00 91.75 116 VAL A N 1
ATOM 927 C CA . VAL A 1 116 ? 0.219 -5.799 6.327 1.00 91.75 116 VAL A CA 1
ATOM 928 C C . VAL A 1 116 ? 1.288 -4.935 5.654 1.00 91.75 116 VAL A C 1
ATOM 930 O O . VAL A 1 116 ? 1.717 -5.241 4.550 1.00 91.75 116 VAL A O 1
ATOM 933 N N . ARG A 1 117 ? 1.767 -3.869 6.306 1.00 88.31 117 ARG A N 1
ATOM 934 C CA . ARG A 1 117 ? 2.813 -2.991 5.746 1.00 88.31 117 ARG A CA 1
ATOM 935 C C . ARG A 1 117 ? 4.191 -3.641 5.661 1.00 88.31 117 ARG A C 1
ATOM 937 O O . ARG A 1 117 ? 5.009 -3.175 4.876 1.00 88.31 117 ARG A O 1
ATOM 944 N N . LYS A 1 118 ? 4.469 -4.661 6.478 1.00 87.56 118 LYS A N 1
ATOM 945 C CA . LYS A 1 118 ? 5.703 -5.451 6.367 1.00 87.56 118 LYS A CA 1
ATOM 946 C C . LYS A 1 118 ? 5.654 -6.408 5.176 1.00 87.56 118 LYS A C 1
ATOM 948 O O . LYS A 1 118 ? 6.707 -6.833 4.706 1.00 87.56 118 LYS A O 1
ATOM 953 N N . ASN A 1 119 ? 4.455 -6.753 4.703 1.00 81.62 119 ASN A N 1
ATOM 954 C CA . ASN A 1 119 ? 4.288 -7.612 3.545 1.00 81.62 119 ASN A CA 1
ATOM 955 C C . ASN A 1 119 ? 4.723 -6.852 2.277 1.00 81.62 119 ASN A C 1
ATOM 957 O O . ASN A 1 119 ? 4.058 -5.922 1.828 1.00 81.62 119 ASN A O 1
ATOM 961 N N . ASN A 1 120 ? 5.871 -7.236 1.716 1.00 62.59 120 ASN A N 1
ATOM 962 C CA . ASN A 1 120 ? 6.534 -6.552 0.598 1.00 62.59 120 ASN A CA 1
ATOM 963 C C . ASN A 1 120 ? 6.095 -7.062 -0.789 1.00 62.59 120 ASN A C 1
ATOM 965 O O . ASN A 1 120 ? 6.789 -6.835 -1.783 1.00 62.59 120 ASN A O 1
ATOM 969 N N . PHE A 1 121 ? 4.967 -7.767 -0.890 1.00 64.00 121 PHE A N 1
ATOM 970 C CA . PHE A 1 121 ? 4.552 -8.366 -2.155 1.00 64.00 121 PHE A CA 1
ATOM 971 C C . PHE A 1 121 ? 3.824 -7.385 -3.080 1.00 64.00 121 PHE A C 1
ATOM 973 O O . PHE A 1 121 ? 2.788 -6.819 -2.733 1.00 64.00 121 PHE A O 1
ATOM 980 N N . LEU A 1 122 ? 4.320 -7.285 -4.320 1.00 63.88 122 LEU A N 1
ATOM 981 C CA . LEU A 1 122 ? 3.758 -6.499 -5.433 1.00 63.88 122 LEU A CA 1
ATOM 982 C C . LEU A 1 122 ? 2.331 -6.911 -5.854 1.00 63.88 1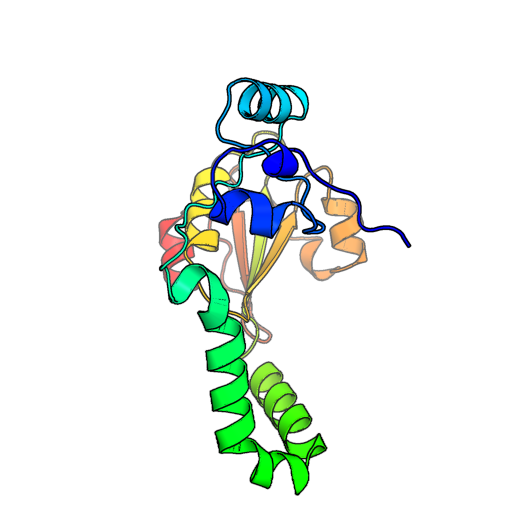22 LEU A C 1
ATOM 984 O O . LEU A 1 122 ? 1.751 -6.280 -6.732 1.00 63.88 122 LEU A O 1
ATOM 988 N N . GLN A 1 123 ? 1.766 -7.957 -5.251 1.00 76.12 123 GLN A N 1
ATOM 989 C CA . GLN A 1 123 ? 0.483 -8.560 -5.625 1.00 76.12 123 GLN A CA 1
ATOM 990 C C . GLN A 1 123 ? -0.484 -8.680 -4.441 1.00 76.12 123 GLN A C 1
ATOM 992 O O . GLN A 1 123 ? -1.415 -9.482 -4.471 1.00 76.12 123 GLN A O 1
ATOM 997 N N . THR A 1 124 ? -0.274 -7.882 -3.390 1.00 85.38 124 THR A N 1
ATOM 998 C CA . THR A 1 124 ? -1.245 -7.784 -2.296 1.00 85.38 124 THR A CA 1
ATOM 999 C C . THR A 1 124 ? -2.244 -6.671 -2.582 1.00 85.38 124 THR A C 1
ATOM 1001 O O . THR A 1 124 ? -1.866 -5.505 -2.706 1.00 85.38 124 THR A O 1
ATOM 1004 N N . ILE A 1 125 ? -3.528 -7.015 -2.649 1.00 88.88 125 ILE A N 1
ATOM 1005 C CA . ILE A 1 125 ? -4.616 -6.036 -2.715 1.00 88.88 125 ILE A CA 1
ATOM 1006 C C . ILE A 1 125 ? -5.115 -5.820 -1.290 1.00 88.88 125 ILE A C 1
ATOM 1008 O O . ILE A 1 125 ? -5.616 -6.747 -0.660 1.00 88.88 125 ILE A O 1
ATOM 1012 N N . LEU A 1 126 ? -4.979 -4.599 -0.774 1.00 92.94 126 LEU A N 1
ATOM 1013 C CA . LEU A 1 126 ? -5.454 -4.235 0.560 1.00 92.94 126 LEU A CA 1
ATOM 1014 C C . LEU A 1 126 ? -6.756 -3.438 0.469 1.00 92.94 126 LEU A C 1
ATOM 1016 O O . LEU A 1 126 ? -6.779 -2.345 -0.100 1.00 92.94 126 LEU A O 1
ATOM 1020 N N . LEU A 1 127 ? -7.813 -3.943 1.103 1.00 95.38 127 LEU A N 1
ATOM 1021 C CA . LEU A 1 127 ? -9.078 -3.236 1.289 1.00 95.38 127 LEU A CA 1
ATOM 1022 C C . LEU A 1 127 ? -9.283 -2.917 2.771 1.00 95.38 127 LEU A C 1
ATOM 1024 O O . LEU A 1 127 ? -9.111 -3.777 3.631 1.00 95.38 127 LEU A O 1
ATOM 1028 N N . LEU A 1 128 ? -9.683 -1.681 3.074 1.00 96.38 128 LEU A N 1
ATOM 1029 C CA . LEU A 1 128 ? -10.024 -1.254 4.432 1.00 96.38 128 LEU A CA 1
ATOM 1030 C C . LEU A 1 128 ? -11.533 -1.006 4.535 1.00 96.38 128 LEU A C 1
ATOM 1032 O O . LEU A 1 128 ? -12.044 0.001 4.028 1.00 96.38 128 LEU A O 1
ATOM 1036 N N . LYS A 1 129 ? -12.241 -1.901 5.228 1.00 97.50 129 LYS A N 1
ATOM 1037 C CA . LYS A 1 129 ? -13.669 -1.774 5.544 1.00 97.50 129 LYS A CA 1
ATOM 1038 C C . LYS A 1 129 ? -13.826 -1.145 6.927 1.00 97.50 129 LYS A C 1
ATOM 1040 O O . LYS A 1 129 ? -13.391 -1.702 7.929 1.00 97.50 129 LYS A O 1
ATOM 1045 N N . ASN A 1 130 ? -14.448 0.024 6.978 1.00 96.50 130 ASN A N 1
ATOM 1046 C CA . ASN A 1 130 ? -14.818 0.715 8.212 1.00 96.50 130 ASN A CA 1
ATOM 1047 C C . ASN A 1 130 ? -16.210 1.353 8.054 1.00 96.50 130 ASN A C 1
ATOM 1049 O O . ASN A 1 130 ? -16.727 1.370 6.934 1.00 96.50 130 ASN A O 1
ATOM 1053 N N . PRO A 1 131 ? -16.826 1.920 9.110 1.00 95.44 131 PRO A N 1
ATOM 1054 C CA . PRO A 1 131 ? -18.179 2.478 9.015 1.00 95.44 131 PRO A CA 1
ATOM 1055 C C . PRO A 1 131 ? -18.365 3.535 7.915 1.00 95.44 131 PRO A C 1
ATOM 1057 O O . PRO A 1 131 ? -19.466 3.690 7.395 1.00 95.44 131 PRO A O 1
ATOM 1060 N N . LYS A 1 132 ? -17.297 4.245 7.522 1.00 95.62 132 LYS A N 1
ATOM 1061 C CA . LYS A 1 132 ? -17.340 5.243 6.442 1.00 95.62 132 LYS A CA 1
ATOM 1062 C C . LYS A 1 132 ? -17.216 4.617 5.053 1.00 95.62 132 LYS A C 1
ATOM 1064 O O . LYS A 1 132 ? -17.823 5.127 4.122 1.00 95.62 132 LYS A O 1
ATOM 1069 N N . SER A 1 133 ? -16.432 3.546 4.900 1.00 95.31 133 SER A N 1
ATOM 1070 C CA . SER A 1 133 ? -16.159 2.914 3.599 1.00 95.31 133 SER A CA 1
ATOM 1071 C C . SER A 1 133 ? -17.040 1.702 3.291 1.00 95.31 133 SER A C 1
ATOM 1073 O O . SER A 1 133 ? -17.117 1.306 2.133 1.00 95.31 133 SER A O 1
ATOM 1075 N N . ALA A 1 134 ? -17.717 1.114 4.282 1.00 95.00 134 ALA A N 1
ATOM 1076 C CA . ALA A 1 134 ? -18.396 -0.176 4.141 1.00 95.00 134 ALA A CA 1
ATOM 1077 C C . ALA A 1 134 ? -19.422 -0.217 2.999 1.00 95.00 134 ALA A C 1
ATOM 1079 O O . ALA A 1 134 ? -19.452 -1.186 2.243 1.00 95.00 134 ALA A O 1
ATOM 1080 N N . ARG A 1 135 ? -20.227 0.842 2.837 1.00 94.94 135 ARG A N 1
ATOM 1081 C CA . ARG A 1 135 ? -21.250 0.915 1.781 1.00 94.94 135 ARG A CA 1
ATOM 1082 C C . ARG A 1 135 ? -20.631 0.958 0.385 1.00 94.94 135 ARG A C 1
ATOM 1084 O O . ARG A 1 135 ? -21.033 0.196 -0.489 1.00 94.94 135 ARG A O 1
ATOM 1091 N N . ASP A 1 136 ? -19.662 1.845 0.178 1.00 95.69 136 ASP A N 1
ATOM 1092 C CA . ASP A 1 136 ? -18.998 1.984 -1.119 1.00 95.69 136 ASP A CA 1
ATOM 1093 C C . ASP A 1 136 ? -18.177 0.741 -1.455 1.00 95.69 136 ASP A C 1
ATOM 1095 O O . ASP A 1 136 ? -18.172 0.294 -2.602 1.00 95.69 136 ASP A O 1
ATOM 1099 N N . LEU A 1 137 ? -17.544 0.141 -0.444 1.00 94.94 137 LEU A N 1
ATOM 1100 C CA . LEU A 1 137 ? -16.775 -1.081 -0.607 1.00 94.94 137 LEU A CA 1
ATOM 1101 C C . LEU A 1 137 ? -17.670 -2.255 -0.999 1.00 94.94 137 LEU A C 1
ATOM 1103 O O . LEU A 1 137 ? -17.337 -2.949 -1.948 1.00 94.94 137 LEU A O 1
ATOM 1107 N N . ALA A 1 138 ? -18.834 -2.425 -0.369 1.00 94.25 138 ALA A N 1
ATOM 1108 C CA . ALA A 1 138 ? -19.791 -3.462 -0.757 1.00 94.25 138 ALA A CA 1
ATOM 1109 C C . ALA A 1 138 ? -20.343 -3.264 -2.182 1.00 94.25 138 ALA A C 1
ATOM 1111 O O . ALA A 1 138 ? -20.719 -4.227 -2.840 1.00 94.25 138 ALA A O 1
ATOM 1112 N N . ARG A 1 139 ? -20.367 -2.031 -2.702 1.00 95.38 139 ARG A N 1
ATOM 1113 C CA . ARG A 1 139 ? -20.762 -1.769 -4.094 1.00 95.38 139 ARG A CA 1
ATOM 1114 C C . ARG A 1 139 ? -19.678 -2.174 -5.097 1.00 95.38 139 ARG A C 1
ATOM 1116 O O . ARG A 1 139 ? -20.006 -2.655 -6.176 1.00 95.38 139 ARG A O 1
ATOM 1123 N N . ILE A 1 140 ? -18.408 -1.939 -4.768 1.00 95.19 140 ILE A N 1
ATOM 1124 C CA . ILE A 1 140 ? -17.262 -2.198 -5.661 1.00 95.19 140 ILE A CA 1
ATOM 1125 C C . ILE A 1 140 ? -16.772 -3.650 -5.534 1.00 95.19 140 ILE A C 1
ATOM 1127 O O . ILE A 1 140 ? -16.379 -4.266 -6.520 1.00 95.19 140 ILE A O 1
ATOM 1131 N N . ALA A 1 141 ? -16.823 -4.200 -4.324 1.00 93.25 141 ALA A N 1
ATOM 1132 C CA . ALA A 1 141 ? -16.392 -5.538 -3.944 1.00 93.25 141 ALA A CA 1
ATOM 1133 C C . ALA A 1 141 ? -17.497 -6.221 -3.104 1.00 93.25 141 ALA A C 1
ATOM 1135 O O . ALA A 1 141 ? -17.392 -6.279 -1.874 1.00 93.25 141 ALA A O 1
ATOM 1136 N N . PRO A 1 142 ? -18.568 -6.739 -3.744 1.00 94.88 142 PRO A N 1
ATOM 1137 C CA . PRO A 1 142 ? -19.753 -7.262 -3.050 1.00 94.88 142 PRO A CA 1
ATOM 1138 C C . PRO A 1 142 ? -19.483 -8.395 -2.063 1.00 94.88 142 PRO A C 1
ATOM 1140 O O . PRO A 1 142 ? -20.154 -8.486 -1.042 1.00 94.88 142 PRO A O 1
ATOM 1143 N N . TYR A 1 143 ? -18.450 -9.202 -2.302 1.00 91.62 143 TYR A N 1
ATOM 1144 C CA . TYR A 1 143 ? -18.029 -10.264 -1.383 1.00 91.62 143 TYR A CA 1
ATOM 1145 C C . TYR A 1 143 ? -17.587 -9.739 -0.002 1.00 91.62 143 TYR A C 1
ATOM 1147 O O . TYR A 1 143 ? -17.490 -10.511 0.944 1.00 91.62 143 TYR A O 1
ATOM 1155 N N . THR A 1 144 ? -17.313 -8.436 0.141 1.00 95.44 144 THR A N 1
ATOM 1156 C CA . THR A 1 144 ? -16.969 -7.828 1.438 1.00 95.44 144 THR A CA 1
ATOM 1157 C C . THR A 1 144 ? -18.190 -7.527 2.306 1.00 95.44 144 THR A C 1
ATOM 1159 O O . THR A 1 144 ? -18.022 -7.105 3.452 1.00 95.44 144 THR A O 1
ATOM 1162 N N . PHE A 1 145 ? -19.412 -7.707 1.788 1.00 94.56 145 PHE A N 1
ATOM 1163 C CA . PHE A 1 145 ? -20.649 -7.342 2.480 1.00 94.56 145 PHE A CA 1
ATOM 1164 C C . PHE A 1 145 ? -20.766 -8.028 3.849 1.00 94.56 145 PHE A C 1
ATOM 1166 O O . PHE A 1 145 ? -20.870 -7.321 4.850 1.00 94.56 145 PHE A O 1
ATOM 1173 N N . ASP A 1 146 ? -20.578 -9.349 3.901 1.00 93.69 146 ASP A N 1
ATOM 1174 C CA . ASP A 1 146 ? -20.699 -10.172 5.120 1.00 93.69 146 ASP A CA 1
ATOM 1175 C C . ASP A 1 146 ? -19.406 -10.252 5.962 1.00 93.69 146 ASP A C 1
ATOM 1177 O O . ASP A 1 146 ? -19.316 -10.988 6.948 1.00 93.69 146 ASP A O 1
ATOM 1181 N N . MET A 1 147 ? -18.359 -9.520 5.570 1.00 95.69 147 MET A N 1
ATOM 1182 C CA . MET A 1 147 ? -17.102 -9.471 6.320 1.00 95.69 147 MET A CA 1
ATOM 1183 C C . MET A 1 147 ? -17.202 -8.448 7.447 1.00 95.69 147 MET A C 1
ATOM 1185 O O . MET A 1 147 ? -17.092 -7.244 7.210 1.00 95.69 147 MET A O 1
ATOM 1189 N N . ASP A 1 148 ? -17.378 -8.920 8.674 1.00 95.88 148 ASP A N 1
ATOM 1190 C CA . ASP A 1 148 ? -17.561 -8.066 9.848 1.00 95.88 148 ASP A CA 1
ATOM 1191 C C . ASP A 1 148 ? -16.410 -8.173 10.844 1.00 95.88 148 ASP A C 1
ATOM 1193 O O . ASP A 1 148 ? -15.601 -9.105 10.802 1.00 95.88 148 ASP A O 1
ATOM 1197 N N . VAL A 1 149 ? -16.367 -7.207 11.762 1.00 97.00 149 VAL A N 1
ATOM 1198 C CA . VAL A 1 149 ? -15.554 -7.291 12.975 1.00 97.00 149 VAL A CA 1
ATOM 1199 C C . VAL A 1 149 ? -15.957 -8.541 13.760 1.00 97.00 149 VAL A C 1
ATOM 1201 O O . VAL A 1 149 ? -17.132 -8.753 14.064 1.00 97.00 149 VAL A O 1
ATOM 1204 N N . LYS A 1 150 ? -14.971 -9.369 14.093 1.00 96.25 150 LYS A N 1
ATOM 1205 C CA . LYS A 1 150 ? -15.094 -10.524 14.981 1.00 96.25 150 LYS A CA 1
ATOM 1206 C C . LYS A 1 150 ? -14.502 -10.175 16.339 1.00 96.25 150 LYS A C 1
ATOM 1208 O O . LYS A 1 150 ? -13.563 -9.388 16.433 1.00 96.25 150 LYS A O 1
ATOM 1213 N N . GLU A 1 151 ? -15.127 -10.695 17.391 1.00 93.31 151 GLU A N 1
ATOM 1214 C CA . GLU A 1 151 ? -14.679 -10.524 18.783 1.00 93.31 151 GLU A CA 1
ATOM 1215 C C . GLU A 1 151 ? -14.498 -9.058 19.229 1.00 93.31 151 GLU A C 1
ATOM 1217 O O . GLU A 1 151 ? -13.718 -8.758 20.131 1.00 93.31 151 GLU A O 1
ATOM 1222 N N . GLY A 1 152 ? -15.209 -8.120 18.590 1.00 93.06 152 GLY A N 1
ATOM 1223 C CA . GLY A 1 152 ? -15.096 -6.688 18.885 1.00 93.06 152 GLY A CA 1
ATOM 1224 C C . GLY A 1 152 ? -13.713 -6.096 18.585 1.00 93.06 152 GLY A C 1
ATOM 1225 O O . GLY A 1 152 ? -13.340 -5.083 19.173 1.00 93.06 152 GLY A O 1
ATOM 1226 N N . ARG A 1 153 ? -12.918 -6.738 17.720 1.00 95.88 153 ARG A N 1
ATOM 1227 C CA . ARG A 1 153 ? -11.562 -6.305 17.357 1.00 95.88 153 ARG A CA 1
ATOM 1228 C C . ARG A 1 153 ? -11.380 -6.240 15.850 1.00 95.88 153 ARG A C 1
ATOM 1230 O O . ARG A 1 153 ? -12.025 -6.952 15.082 1.00 95.88 153 ARG A O 1
ATOM 1237 N N . THR A 1 154 ? -10.432 -5.417 15.408 1.00 98.00 154 THR A N 1
ATOM 1238 C CA . THR A 1 154 ? -10.042 -5.382 13.994 1.00 98.00 154 THR A CA 1
ATOM 1239 C C . THR A 1 154 ? -9.740 -6.796 13.507 1.00 98.00 154 THR A C 1
ATOM 1241 O O . THR A 1 154 ? -9.030 -7.553 14.165 1.00 98.00 154 THR A O 1
ATOM 1244 N N . THR A 1 155 ? -10.335 -7.154 12.377 1.00 98.44 155 THR A N 1
ATOM 1245 C CA . THR A 1 155 ? -10.321 -8.510 11.825 1.00 98.44 155 THR A CA 1
ATOM 1246 C C . THR A 1 155 ? -9.707 -8.474 10.437 1.00 98.44 155 THR A C 1
ATOM 1248 O O . THR A 1 155 ? -10.070 -7.614 9.630 1.00 98.44 155 THR A O 1
ATOM 1251 N N . ALA A 1 156 ? -8.795 -9.394 10.144 1.00 98.06 156 ALA A N 1
ATOM 1252 C CA . ALA A 1 156 ? -8.288 -9.603 8.796 1.00 98.06 156 ALA A CA 1
ATOM 1253 C C . ALA A 1 156 ? -8.946 -10.819 8.151 1.00 98.06 156 ALA A C 1
ATOM 1255 O O . ALA A 1 156 ? -9.019 -11.892 8.745 1.00 98.06 156 ALA A O 1
ATOM 1256 N N . TYR A 1 157 ? -9.358 -10.643 6.901 1.00 97.69 157 TYR A N 1
ATOM 1257 C CA . TYR A 1 157 ? -9.741 -11.718 5.996 1.00 97.69 157 TYR A CA 1
ATOM 1258 C C . TYR A 1 157 ? -8.669 -11.804 4.914 1.00 97.69 157 TYR A C 1
ATOM 1260 O O . TYR A 1 157 ? -8.404 -10.809 4.233 1.00 97.69 157 TYR A O 1
ATOM 1268 N N . VAL A 1 158 ? -8.040 -12.970 4.777 1.00 95.50 158 VAL A N 1
ATOM 1269 C CA . VAL A 1 158 ? -6.979 -13.213 3.792 1.00 95.50 158 VAL A CA 1
ATOM 1270 C C . VAL A 1 158 ? -7.474 -14.246 2.791 1.00 95.50 158 VAL A C 1
ATOM 1272 O O . VAL A 1 158 ? -7.809 -15.368 3.172 1.00 95.50 158 VAL A O 1
ATOM 1275 N N . CYS A 1 159 ? -7.515 -13.863 1.519 1.00 92.06 159 CYS A N 1
ATOM 1276 C CA . CYS A 1 159 ? -7.948 -14.723 0.425 1.00 92.06 159 CYS A CA 1
ATOM 1277 C C . CYS A 1 159 ? -6.833 -14.878 -0.612 1.00 92.06 159 CYS A C 1
ATOM 1279 O O . CYS A 1 159 ? -6.187 -13.898 -0.989 1.00 92.06 159 CYS A O 1
ATOM 1281 N N . LYS A 1 160 ? -6.620 -16.116 -1.063 1.00 88.06 160 LYS A N 1
ATOM 1282 C CA . LYS A 1 160 ? -5.661 -16.500 -2.107 1.00 88.06 160 LYS A CA 1
ATOM 1283 C C . LYS A 1 160 ? -6.404 -17.339 -3.147 1.00 88.06 160 LYS A C 1
ATOM 1285 O O . LYS A 1 160 ? -7.132 -18.275 -2.792 1.00 88.06 160 LYS A O 1
ATOM 1290 N N . GLY A 1 161 ? -6.295 -16.936 -4.411 1.00 82.00 161 GLY A N 1
ATOM 1291 C CA . GLY A 1 161 ? -7.067 -17.522 -5.504 1.00 82.00 161 GLY A CA 1
ATOM 1292 C C . GLY A 1 161 ? -8.576 -17.413 -5.254 1.00 82.00 161 GLY A C 1
ATOM 1293 O O . GLY A 1 161 ? -9.124 -16.318 -5.129 1.00 82.00 161 GLY A O 1
ATOM 1294 N N . GLN A 1 162 ? -9.253 -18.559 -5.166 1.00 83.50 162 GLN A N 1
ATOM 1295 C CA . GLN A 1 162 ? -10.706 -18.651 -4.948 1.00 83.50 162 GLN A CA 1
ATOM 1296 C C . GLN A 1 162 ? -11.097 -18.994 -3.502 1.00 83.50 162 GLN A C 1
ATOM 1298 O O . GLN A 1 162 ? -12.266 -19.265 -3.227 1.00 83.50 162 GLN A O 1
ATOM 1303 N N . SER A 1 163 ? -10.135 -19.010 -2.577 1.00 89.81 163 SER A N 1
ATOM 1304 C CA . SER A 1 163 ? -10.347 -19.451 -1.198 1.00 89.81 163 SER A CA 1
ATOM 1305 C C . SER A 1 163 ? -9.934 -18.383 -0.192 1.00 89.81 163 SER A C 1
ATOM 1307 O O . SER A 1 163 ? -9.009 -17.606 -0.432 1.00 89.81 163 SER A O 1
ATOM 1309 N N . CYS A 1 164 ? -10.620 -18.351 0.947 1.00 93.12 164 CYS A N 1
ATOM 1310 C CA . CYS A 1 164 ? -10.277 -17.489 2.070 1.00 93.12 164 CYS A CA 1
ATOM 1311 C C . CYS A 1 164 ? -9.961 -18.344 3.295 1.00 93.12 164 CYS A C 1
ATOM 1313 O O . CYS A 1 164 ? -10.639 -19.340 3.557 1.00 93.12 164 CYS A O 1
ATOM 1315 N N . ALA A 1 165 ? -8.943 -17.938 4.049 1.00 95.81 165 ALA A N 1
ATOM 1316 C CA . ALA A 1 165 ? -8.673 -18.492 5.367 1.00 95.81 165 ALA A CA 1
ATOM 1317 C C . ALA A 1 165 ? -9.750 -18.036 6.375 1.00 95.81 165 ALA A C 1
ATOM 1319 O O . ALA A 1 165 ? -10.448 -17.043 6.125 1.00 95.81 165 ALA A O 1
ATOM 1320 N N . PRO A 1 166 ? -9.881 -18.718 7.528 1.00 96.44 166 PRO A N 1
ATOM 1321 C CA . PRO A 1 166 ? -10.666 -18.203 8.643 1.00 96.44 166 PRO A CA 1
ATOM 1322 C C . PRO A 1 166 ? -10.229 -16.777 9.028 1.00 96.44 166 PRO A C 1
ATOM 1324 O O . PRO A 1 166 ? -9.039 -16.464 8.935 1.00 96.44 166 PRO A O 1
ATOM 1327 N N . PRO A 1 167 ? -11.166 -15.903 9.441 1.00 97.44 167 PRO A N 1
ATOM 1328 C CA . PRO A 1 167 ? -10.826 -14.553 9.870 1.00 97.44 167 PRO A CA 1
ATOM 1329 C C . PRO A 1 167 ? -9.940 -14.582 11.114 1.00 97.44 167 PRO A C 1
ATOM 1331 O O . PRO A 1 167 ? -10.186 -15.371 12.024 1.00 97.44 167 PRO A O 1
ATOM 1334 N N . VAL A 1 168 ? -8.955 -13.685 11.165 1.00 98.00 168 VAL A N 1
ATOM 1335 C CA . VAL A 1 168 ? -8.000 -13.592 12.279 1.00 98.00 168 VAL A CA 1
ATOM 1336 C C . VAL A 1 168 ? -8.055 -12.223 12.947 1.00 98.00 168 VAL A C 1
ATOM 1338 O O . VAL A 1 168 ? -8.186 -11.186 12.286 1.00 98.00 168 VAL A O 1
ATOM 1341 N N . ASN A 1 169 ? -7.933 -12.222 14.272 1.00 97.31 169 ASN A N 1
ATOM 1342 C CA . ASN A 1 169 ? -7.876 -11.019 15.106 1.00 97.31 169 ASN A CA 1
ATOM 1343 C C . ASN A 1 169 ? -6.493 -10.809 15.748 1.00 97.31 169 ASN A C 1
ATOM 1345 O O . ASN A 1 169 ? -6.219 -9.712 16.240 1.00 97.31 169 ASN A O 1
ATOM 1349 N N . ASP A 1 170 ? -5.628 -11.832 15.744 1.00 96.88 170 ASP A N 1
ATOM 1350 C CA . ASP A 1 170 ? -4.251 -11.751 16.235 1.00 96.88 170 ASP A CA 1
ATOM 1351 C C . ASP A 1 170 ? -3.288 -11.351 15.095 1.00 96.88 170 ASP A C 1
ATOM 1353 O O . ASP A 1 170 ? -3.214 -12.037 14.070 1.00 96.88 170 ASP A O 1
ATOM 1357 N N . PRO A 1 171 ? -2.495 -10.275 15.263 1.00 96.12 171 PRO A N 1
ATOM 1358 C CA . PRO A 1 171 ? -1.418 -9.920 14.344 1.00 96.12 171 PRO A CA 1
ATOM 1359 C C . PRO A 1 171 ? -0.451 -11.066 14.015 1.00 96.12 171 PRO A C 1
ATOM 1361 O O . PRO A 1 171 ? 0.046 -11.119 12.892 1.00 96.12 171 PRO A O 1
ATOM 1364 N N . ARG A 1 172 ? -0.174 -11.981 14.953 1.00 95.94 172 ARG A N 1
ATOM 1365 C CA . ARG A 1 172 ? 0.726 -13.125 14.708 1.00 95.94 172 ARG A CA 1
ATOM 1366 C C . ARG A 1 172 ? 0.111 -14.149 13.763 1.00 95.94 172 ARG A C 1
ATOM 1368 O O . ARG A 1 172 ? 0.797 -14.673 12.893 1.00 95.94 172 ARG A O 1
ATOM 1375 N N . GLU A 1 173 ? -1.183 -14.412 13.905 1.00 96.88 173 GLU A N 1
ATOM 1376 C CA . GLU A 1 173 ? -1.909 -15.285 12.981 1.00 96.88 173 GLU A CA 1
ATOM 1377 C C . GLU A 1 173 ? -1.972 -14.663 11.586 1.00 96.88 173 GLU A C 1
ATOM 1379 O O . GLU A 1 173 ? -1.753 -15.355 10.594 1.00 96.88 173 GLU A O 1
ATOM 1384 N N . LEU A 1 174 ? -2.180 -13.343 11.503 1.00 96.12 174 LEU A N 1
ATOM 1385 C CA . LEU A 1 174 ? -2.098 -12.620 10.235 1.00 96.12 174 LEU A CA 1
ATOM 1386 C C . LEU A 1 174 ? -0.699 -12.715 9.608 1.00 96.12 174 LEU A C 1
ATOM 1388 O O . LEU A 1 174 ? -0.593 -12.869 8.394 1.00 96.12 174 LEU A O 1
ATOM 1392 N N . GLU A 1 175 ? 0.364 -12.638 10.409 1.00 94.69 175 GLU A N 1
ATOM 1393 C CA . GLU A 1 175 ? 1.743 -12.801 9.935 1.00 94.69 175 GLU A CA 1
ATOM 1394 C C . GLU A 1 175 ? 1.925 -14.185 9.288 1.00 94.69 175 GLU A C 1
ATOM 1396 O O . GLU A 1 175 ? 2.338 -14.262 8.136 1.00 94.69 175 GLU A O 1
ATOM 1401 N N . ASN A 1 176 ? 1.470 -15.258 9.941 1.00 93.94 176 ASN A N 1
ATOM 1402 C CA . ASN A 1 176 ? 1.542 -16.625 9.402 1.00 93.94 176 ASN A CA 1
ATOM 1403 C C . ASN A 1 176 ? 0.735 -16.842 8.105 1.00 93.94 176 ASN A C 1
ATOM 1405 O O . ASN A 1 176 ? 0.994 -17.786 7.363 1.00 93.94 176 ASN A O 1
ATOM 1409 N N . LEU A 1 177 ? -0.287 -16.022 7.840 1.00 92.25 177 LEU A N 1
ATOM 1410 C CA . LEU A 1 177 ? -1.058 -16.101 6.594 1.00 92.25 177 LEU A CA 1
ATOM 1411 C C . LEU A 1 177 ? -0.371 -15.368 5.430 1.00 92.25 177 LEU A C 1
ATOM 1413 O O . LEU A 1 177 ? -0.632 -15.683 4.259 1.00 92.25 177 LEU A O 1
ATOM 1417 N N . LEU A 1 178 ? 0.469 -14.375 5.735 1.00 89.44 178 LEU A N 1
ATOM 1418 C CA . LEU A 1 178 ? 1.100 -13.489 4.754 1.00 89.44 178 LEU A CA 1
ATOM 1419 C C . LEU A 1 178 ? 2.560 -13.843 4.437 1.00 89.44 178 LEU A C 1
ATOM 1421 O O . LEU A 1 178 ? 2.999 -13.516 3.334 1.00 89.44 178 LEU A O 1
ATOM 1425 N N . PHE A 1 179 ? 3.282 -14.492 5.354 1.00 84.88 179 PHE A N 1
ATOM 1426 C CA . PHE A 1 179 ? 4.690 -14.888 5.215 1.00 84.88 179 PHE A CA 1
ATOM 1427 C C . PHE A 1 179 ? 4.853 -16.406 5.297 1.00 84.88 179 PHE A C 1
ATOM 1429 O O . PHE A 1 179 ? 5.746 -16.919 4.586 1.00 84.88 179 PHE A O 1
#

Foldseek 3Di:
DPQQFAPLCPDPAPVSNVCRSPNDNDDDPDPVQVVVCVVVVHDDDDDDDHDPPPCVPPVVVVVVVVVCVVCVVVCVVPVVVVVVVVVVCLVVVFAKEKEKAAEPVAACVVLLVVLVVVQPDPRYHYHYHYPVCQVVCCVVPVVCNPVHDDPNATWMWIDGHPDIDPIDRDSVVVNVRRD

Secondary structure (DSSP, 8-state):
-PPPP-GGGG-S-HHHHHTTTSSS----SSHHHHHHHHHHT---------TT-HHHHTHHHHHHHHHHHHHHHHHHH-HHHHHHHHHHHHHHT--EEEEEE--SS-TTHHHHHHHHHH---TTEEEEEE-TTTHHHHHHHSGGGTT---BTTB-EEEEEETTEEPPPB-SHHHHHHHH-

Organism: NCBI:txid51203

InterPro domains:
  IPR004879 Spermatogenesis-associated protein 20-like, TRX domain [PF03190] (6-62)
  IPR024705 Spermatogenesis-associated protein 20 [PTHR42899] (4-61)
  IPR036249 Thioredoxin-like superfamily [SSF52833] (6-63)

Sequence (179 aa):
MNPKINRLARENSPYLRQHSTNPVDWYPWSEEAFEQATRKNLPVFLSIGYSTCHWCHVRYRELARTTLSAFGGMLQRSPPAYSYMLTGLMLEAEATLVVIVTDSEKIGLKEMMGVVRKNNFLQTILLLKNPKSARDLARIAPYTFDMDVKEGRTTAYVCKGQSCAPPVNDPRELENLLF

Radius of gyration: 22.51 Å; chains: 1; bounding box: 49×50×51 Å